Protein AF-A0AAE0IUV6-F1 (afdb_monomer_lite)

Sequence (88 aa):
MAINDPANDVIFSDELVRDSSAEEAVQKFADEKLAHKGVDQAYIRCTPSSKGGQSWHKGGTDPNEAEHITANFYSQGQFVTTRHVYRK

Structure (mmCIF, N/CA/C/O backbone):
data_AF-A0AAE0IUV6-F1
#
_entry.id   AF-A0AAE0IUV6-F1
#
loop_
_atom_site.group_PDB
_atom_site.id
_atom_site.type_symbol
_atom_site.label_atom_id
_atom_site.label_alt_id
_atom_site.label_comp_id
_atom_site.label_asym_id
_atom_site.label_entity_id
_atom_site.label_seq_id
_atom_site.pdbx_PDB_ins_code
_atom_site.Cartn_x
_atom_site.Cartn_y
_atom_site.Cartn_z
_atom_site.occupancy
_atom_site.B_iso_or_equiv
_atom_site.auth_seq_id
_atom_site.auth_comp_id
_atom_site.auth_asym_id
_atom_site.auth_atom_id
_atom_site.pdbx_PDB_model_num
ATOM 1 N N . MET A 1 1 ? -9.654 19.510 18.259 1.00 35.62 1 MET A N 1
ATOM 2 C CA . MET A 1 1 ? -10.164 18.935 16.998 1.00 35.62 1 MET A CA 1
ATOM 3 C C . MET A 1 1 ? -9.041 18.078 16.450 1.00 35.62 1 MET A C 1
ATOM 5 O O . MET A 1 1 ? -8.014 18.641 16.103 1.00 35.62 1 MET A O 1
ATOM 9 N N . ALA A 1 2 ? -9.159 16.751 16.528 1.00 38.16 2 ALA A N 1
ATOM 10 C CA . ALA A 1 2 ? -8.158 15.864 15.947 1.00 38.16 2 ALA A CA 1
ATOM 11 C C . ALA A 1 2 ? -8.359 15.889 14.431 1.00 38.16 2 ALA A C 1
ATOM 13 O O . ALA A 1 2 ? -9.421 15.519 13.932 1.00 38.16 2 ALA A O 1
ATOM 14 N N . ILE A 1 3 ? -7.375 16.441 13.734 1.00 42.62 3 ILE A N 1
ATOM 15 C CA . ILE A 1 3 ? -7.189 16.267 12.300 1.00 42.62 3 ILE A CA 1
ATOM 16 C C . ILE A 1 3 ? -7.064 14.759 12.063 1.00 42.62 3 ILE A C 1
ATOM 18 O O . ILE A 1 3 ? -6.108 14.128 12.502 1.00 42.62 3 ILE A O 1
ATOM 22 N N . ASN A 1 4 ? -8.107 14.159 11.492 1.00 43.97 4 ASN A N 1
ATOM 23 C CA . ASN A 1 4 ? -8.059 12.783 11.015 1.00 43.97 4 ASN A CA 1
ATOM 24 C C . ASN A 1 4 ? -7.225 12.797 9.731 1.00 43.97 4 ASN A C 1
ATOM 26 O O . ASN A 1 4 ? -7.788 12.912 8.644 1.00 43.97 4 ASN A O 1
ATOM 30 N N . ASP A 1 5 ? -5.901 12.776 9.868 1.00 48.97 5 ASP A N 1
ATOM 31 C CA . ASP A 1 5 ? -5.008 12.529 8.739 1.00 48.97 5 ASP A CA 1
ATOM 32 C C . ASP A 1 5 ? -5.270 11.102 8.219 1.00 48.97 5 ASP A C 1
ATOM 34 O O . ASP A 1 5 ? -5.248 10.144 9.007 1.00 48.97 5 ASP A O 1
ATOM 38 N N . PRO A 1 6 ? -5.599 10.936 6.927 1.00 51.38 6 PRO A N 1
ATOM 39 C CA . PRO A 1 6 ? -5.840 9.623 6.350 1.00 51.38 6 PRO A CA 1
ATOM 40 C C . PRO A 1 6 ? -4.598 8.726 6.437 1.00 51.38 6 PRO A C 1
ATOM 42 O O . PRO A 1 6 ? -3.484 9.157 6.149 1.00 51.38 6 PRO A O 1
ATOM 45 N N . ALA A 1 7 ? -4.800 7.455 6.803 1.00 58.12 7 ALA A N 1
ATOM 46 C CA . ALA A 1 7 ? -3.747 6.432 6.873 1.00 58.12 7 ALA A CA 1
ATOM 47 C C . ALA A 1 7 ? -2.520 6.802 7.742 1.00 58.12 7 ALA A C 1
ATOM 49 O O . ALA A 1 7 ? -1.385 6.530 7.357 1.00 58.12 7 ALA A O 1
ATOM 50 N N . ASN A 1 8 ? -2.741 7.371 8.932 1.00 64.06 8 ASN A N 1
ATOM 51 C CA . ASN A 1 8 ? -1.676 7.644 9.913 1.00 64.06 8 ASN A CA 1
ATOM 52 C C . ASN A 1 8 ? -0.879 6.399 10.344 1.00 64.06 8 ASN A C 1
ATOM 54 O O . ASN A 1 8 ? 0.223 6.532 10.873 1.00 64.06 8 ASN A O 1
ATOM 58 N N . ASP A 1 9 ? -1.438 5.206 10.149 1.00 78.62 9 ASP A N 1
ATOM 59 C CA . ASP A 1 9 ? -0.806 3.942 10.509 1.00 78.62 9 ASP A CA 1
ATOM 60 C C . ASP A 1 9 ? -0.600 3.077 9.256 1.00 78.62 9 ASP A C 1
ATOM 62 O O . ASP A 1 9 ? -1.536 2.445 8.753 1.00 78.62 9 ASP A O 1
ATOM 66 N N . VAL A 1 10 ? 0.622 3.099 8.714 1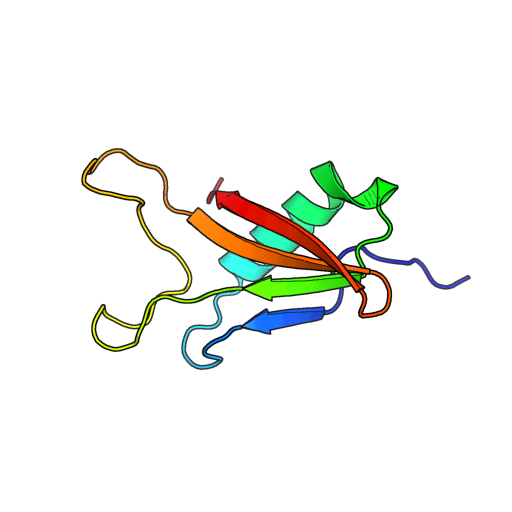.00 83.00 10 VAL A N 1
ATOM 67 C CA . VAL A 1 10 ? 1.045 2.258 7.586 1.00 83.00 10 VAL A CA 1
ATOM 68 C C . VAL A 1 10 ? 1.857 1.083 8.127 1.00 83.00 10 VAL A C 1
ATOM 70 O O . VAL A 1 10 ? 2.958 1.259 8.640 1.00 83.00 10 VAL A O 1
ATOM 73 N N . ILE A 1 11 ? 1.313 -0.123 7.990 1.00 87.62 11 ILE A N 1
ATOM 74 C CA . ILE A 1 11 ? 1.897 -1.368 8.498 1.00 87.62 11 ILE A CA 1
ATOM 75 C C . ILE A 1 11 ? 2.384 -2.212 7.325 1.00 87.62 11 ILE A C 1
ATOM 77 O O . ILE A 1 11 ? 1.672 -2.352 6.329 1.00 87.62 11 I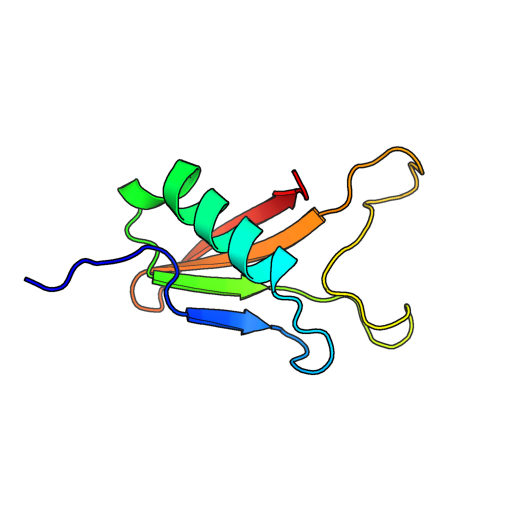LE A O 1
ATOM 81 N N . PHE A 1 12 ? 3.554 -2.835 7.449 1.00 86.19 12 PHE A N 1
ATOM 82 C CA . PHE A 1 12 ? 4.086 -3.735 6.431 1.00 86.19 12 PHE A CA 1
ATOM 83 C C . PHE A 1 12 ? 3.888 -5.193 6.848 1.00 86.19 12 PHE A C 1
ATOM 85 O O . PHE A 1 12 ? 4.029 -5.563 8.012 1.00 86.19 12 PHE A O 1
ATOM 92 N N . SER A 1 13 ? 3.571 -6.068 5.890 1.00 85.69 13 SER A N 1
ATOM 93 C CA . SER A 1 13 ? 3.507 -7.507 6.171 1.00 85.69 13 SER A CA 1
ATOM 94 C C . SER A 1 13 ? 4.870 -8.113 6.511 1.00 85.69 13 SER A C 1
ATOM 96 O O . SER A 1 13 ? 4.928 -9.180 7.116 1.00 85.69 13 SER A O 1
ATOM 98 N N . ASP A 1 14 ? 5.947 -7.448 6.094 1.00 82.00 14 ASP A N 1
ATOM 99 C CA . ASP A 1 14 ? 7.323 -7.723 6.494 1.00 82.00 14 ASP A CA 1
ATOM 100 C C . ASP A 1 14 ? 8.012 -6.379 6.791 1.00 82.00 14 ASP A C 1
ATOM 102 O O . ASP A 1 14 ? 8.279 -5.581 5.894 1.00 82.00 14 ASP A O 1
ATOM 106 N N . GLU A 1 15 ? 8.261 -6.094 8.069 1.00 79.12 15 GLU A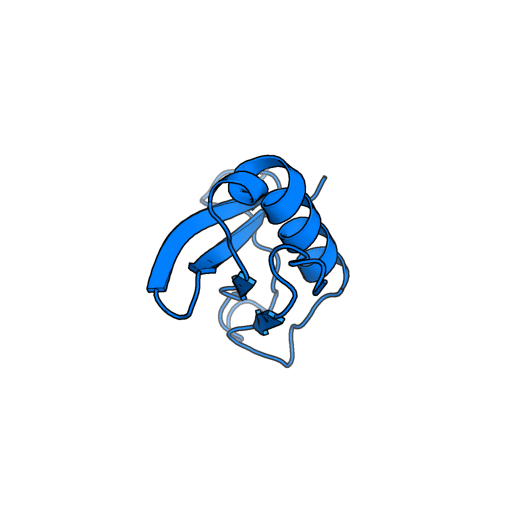 N 1
ATOM 107 C CA . GLU A 1 15 ? 8.862 -4.826 8.507 1.00 79.12 15 GLU A CA 1
ATOM 108 C C . GLU A 1 15 ? 10.318 -4.663 8.038 1.00 79.12 15 GLU A C 1
ATOM 110 O O . GLU A 1 15 ? 10.814 -3.541 7.953 1.00 79.12 15 GLU A O 1
ATOM 115 N N . LEU A 1 16 ? 11.015 -5.753 7.680 1.00 79.75 16 LEU A N 1
ATOM 116 C CA . LEU A 1 16 ? 12.395 -5.680 7.181 1.00 79.75 16 LEU A CA 1
ATOM 117 C C . LEU A 1 16 ? 12.488 -5.038 5.795 1.00 79.75 16 LEU A C 1
ATOM 119 O O . LEU A 1 16 ? 13.575 -4.645 5.371 1.00 79.75 16 LEU A O 1
ATOM 123 N N . VAL A 1 17 ? 11.362 -4.946 5.089 1.00 76.56 17 VAL A N 1
ATOM 124 C CA . VAL A 1 17 ? 11.287 -4.430 3.718 1.00 76.56 17 VAL A CA 1
ATOM 125 C C . VAL A 1 17 ? 10.505 -3.119 3.645 1.00 76.56 17 VAL A C 1
ATOM 127 O O . VAL A 1 17 ? 10.115 -2.683 2.555 1.00 76.56 17 VAL A O 1
ATOM 130 N N . ARG A 1 18 ? 10.279 -2.495 4.809 1.00 81.81 18 ARG A N 1
ATOM 131 C CA . ARG A 1 18 ? 9.687 -1.167 4.947 1.00 81.81 18 ARG A CA 1
ATOM 132 C C . ARG A 1 18 ? 10.440 -0.164 4.081 1.00 81.81 18 ARG A C 1
ATOM 134 O O . ARG A 1 18 ? 11.667 -0.096 4.094 1.00 81.81 18 ARG A O 1
ATOM 141 N N . ASP A 1 19 ? 9.678 0.614 3.330 1.00 82.81 19 ASP A N 1
ATOM 142 C CA . ASP A 1 19 ? 10.197 1.569 2.359 1.00 82.81 19 ASP A CA 1
ATOM 143 C C . ASP A 1 19 ? 9.417 2.875 2.494 1.00 82.81 19 ASP A C 1
ATOM 145 O O . ASP A 1 19 ? 8.202 2.899 2.297 1.00 82.81 19 ASP A O 1
ATOM 149 N N . SER A 1 20 ? 10.116 3.967 2.803 1.00 85.00 20 SER A N 1
ATOM 150 C CA . SER A 1 20 ? 9.511 5.292 2.965 1.00 85.00 20 SER A CA 1
ATOM 151 C C . SER A 1 20 ? 8.771 5.748 1.707 1.00 85.00 20 SER A C 1
ATOM 153 O O . SER A 1 20 ? 7.731 6.392 1.801 1.00 85.00 20 SER A O 1
ATOM 155 N N . SER A 1 21 ? 9.237 5.349 0.519 1.00 86.69 21 SER A N 1
ATOM 156 C CA . SER A 1 21 ? 8.540 5.670 -0.730 1.00 86.69 21 SER A CA 1
ATOM 157 C C . SER A 1 21 ? 7.197 4.942 -0.857 1.00 86.69 21 SER A C 1
ATOM 159 O O . SER A 1 21 ? 6.263 5.468 -1.464 1.00 86.69 21 SER A O 1
ATOM 161 N N . ALA A 1 22 ? 7.072 3.749 -0.267 1.00 86.06 22 ALA A N 1
ATOM 162 C CA . ALA A 1 22 ? 5.815 3.011 -0.205 1.00 86.06 22 ALA A CA 1
ATOM 163 C C . ALA A 1 22 ? 4.828 3.667 0.773 1.00 86.06 22 ALA A C 1
ATOM 165 O O . ALA A 1 22 ? 3.641 3.769 0.458 1.00 86.06 22 ALA A O 1
ATOM 166 N N . GLU A 1 23 ? 5.317 4.161 1.915 1.00 87.56 23 GLU A N 1
ATOM 167 C CA . GLU A 1 23 ? 4.514 4.909 2.894 1.00 87.56 23 GLU A CA 1
ATOM 168 C C . GLU A 1 23 ? 3.953 6.194 2.285 1.00 87.56 23 GLU A C 1
ATOM 170 O O . GLU A 1 23 ? 2.738 6.395 2.282 1.00 87.56 23 GLU A O 1
ATOM 175 N N . GLU A 1 24 ? 4.816 7.013 1.678 1.00 88.44 24 GLU A N 1
ATOM 176 C CA . GLU A 1 24 ? 4.418 8.265 1.028 1.00 88.44 24 GLU A CA 1
ATOM 177 C C . GLU A 1 24 ? 3.398 8.028 -0.095 1.00 88.44 24 GLU A C 1
ATOM 179 O O . GLU A 1 24 ? 2.411 8.759 -0.220 1.00 88.44 24 GLU A O 1
ATOM 184 N N . ALA A 1 25 ? 3.599 6.990 -0.915 1.00 88.25 25 ALA A N 1
ATOM 185 C CA . ALA A 1 25 ? 2.677 6.662 -1.996 1.00 88.25 25 ALA A CA 1
ATOM 186 C C . ALA A 1 25 ? 1.299 6.230 -1.470 1.00 88.25 25 ALA A C 1
ATOM 188 O O . ALA A 1 25 ? 0.274 6.631 -2.030 1.00 88.25 25 ALA A O 1
ATOM 189 N N . VAL A 1 26 ? 1.262 5.428 -0.401 1.00 89.31 26 VAL A N 1
ATOM 190 C CA . VAL A 1 26 ? 0.021 4.968 0.239 1.00 89.31 26 VAL A CA 1
ATOM 191 C C . VAL A 1 26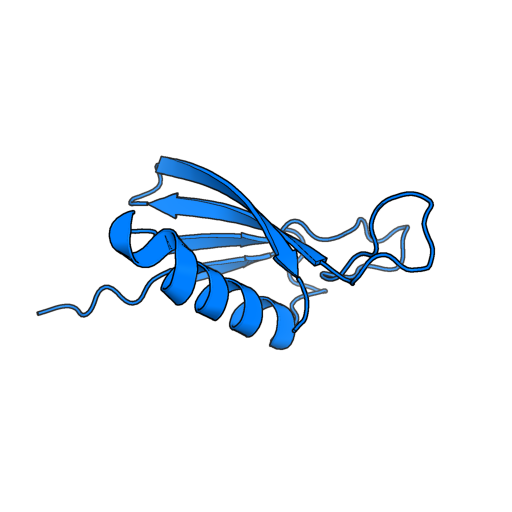 ? -0.715 6.115 0.903 1.00 89.31 26 VAL A C 1
ATOM 193 O O . VAL A 1 26 ? -1.923 6.229 0.696 1.00 89.31 26 VAL A O 1
ATOM 196 N N . GLN A 1 27 ? -0.007 6.980 1.626 1.00 88.56 27 GLN A N 1
ATOM 197 C CA . GLN A 1 27 ? -0.603 8.143 2.271 1.00 88.56 27 GLN A CA 1
ATOM 198 C C . GLN A 1 27 ? -1.203 9.085 1.227 1.00 88.56 27 GLN A C 1
ATOM 200 O O . GLN A 1 27 ? -2.400 9.358 1.252 1.00 88.56 27 GLN A O 1
ATOM 205 N N . LYS A 1 28 ? -0.432 9.439 0.192 1.00 88.00 28 LYS A N 1
ATOM 206 C CA . LYS A 1 28 ? -0.926 10.265 -0.915 1.00 88.00 28 LYS A CA 1
ATOM 207 C C . LYS A 1 28 ? -2.121 9.634 -1.628 1.00 88.00 28 LYS A C 1
ATOM 209 O O . LYS A 1 28 ? -3.062 10.331 -2.003 1.00 88.00 28 LYS A O 1
ATOM 214 N N . PHE A 1 29 ? -2.105 8.319 -1.846 1.00 88.88 29 PHE A N 1
ATOM 215 C CA . PHE A 1 29 ? -3.244 7.624 -2.438 1.00 88.88 29 PHE A CA 1
ATOM 216 C C . PHE A 1 29 ? -4.472 7.669 -1.520 1.00 88.88 29 PHE A C 1
ATOM 218 O O . PHE A 1 29 ? -5.580 7.909 -2.004 1.00 88.88 29 PHE A O 1
ATOM 225 N N . ALA A 1 30 ? -4.294 7.442 -0.218 1.00 87.25 30 ALA A N 1
ATOM 226 C CA . ALA A 1 30 ? -5.365 7.510 0.764 1.00 87.25 30 ALA A CA 1
ATOM 227 C C . ALA A 1 30 ? -5.976 8.917 0.807 1.00 87.25 30 ALA A C 1
ATOM 229 O O . ALA A 1 30 ? -7.194 9.042 0.686 1.00 87.25 30 ALA A O 1
ATOM 230 N N . ASP A 1 31 ? -5.150 9.960 0.838 1.00 86.00 31 ASP A N 1
ATOM 231 C CA . ASP A 1 31 ? -5.578 11.360 0.801 1.00 86.00 31 ASP A CA 1
ATOM 232 C C . ASP A 1 31 ? -6.349 11.689 -0.484 1.00 86.00 31 ASP A C 1
ATOM 234 O O . ASP A 1 31 ? -7.472 12.193 -0.450 1.00 86.00 31 ASP A O 1
ATOM 238 N N . GLU A 1 32 ? -5.781 11.358 -1.648 1.00 87.12 32 GLU A N 1
ATOM 239 C CA . GLU A 1 32 ? -6.363 11.712 -2.946 1.00 87.12 32 GLU A CA 1
ATOM 240 C C . GLU A 1 32 ? -7.637 10.909 -3.264 1.00 87.12 32 GLU A C 1
ATOM 242 O O . GLU A 1 32 ? -8.534 11.406 -3.952 1.00 87.12 32 GLU A O 1
ATOM 247 N N . LYS A 1 33 ? -7.705 9.635 -2.851 1.00 85.62 33 LYS A N 1
ATOM 248 C CA . LYS A 1 33 ? -8.725 8.683 -3.331 1.00 85.62 33 LYS A CA 1
ATOM 249 C C . LYS A 1 33 ? -9.663 8.168 -2.255 1.00 85.62 33 LYS A C 1
ATOM 251 O O . LYS A 1 33 ? -10.754 7.716 -2.604 1.00 85.62 33 LYS A O 1
ATOM 256 N N . LEU A 1 34 ? -9.269 8.196 -0.987 1.00 83.88 34 LEU A N 1
ATOM 257 C CA . LEU A 1 34 ? -9.990 7.546 0.108 1.00 83.88 34 LEU A CA 1
ATOM 258 C C . LEU A 1 34 ? -10.284 8.473 1.296 1.00 83.88 34 LEU A C 1
ATOM 260 O O . LEU A 1 34 ? -10.964 8.024 2.215 1.00 83.88 34 LEU A O 1
ATOM 264 N N . ALA A 1 35 ? -9.897 9.755 1.262 1.00 78.44 35 ALA A N 1
ATOM 265 C CA . ALA A 1 35 ? -10.179 10.706 2.344 1.00 78.44 35 ALA A CA 1
ATOM 266 C C . ALA A 1 35 ? -11.676 10.767 2.709 1.00 78.44 35 ALA A C 1
ATOM 268 O O . ALA A 1 35 ? -12.046 10.769 3.879 1.00 78.44 35 ALA A O 1
ATOM 269 N N . HIS A 1 36 ? -12.565 10.699 1.711 1.00 80.88 36 HIS A N 1
ATOM 270 C CA . HIS A 1 36 ? -14.020 10.673 1.918 1.00 80.88 36 HIS A CA 1
ATOM 271 C C . HIS A 1 36 ? -14.546 9.387 2.584 1.00 80.88 36 HIS A C 1
ATOM 273 O O . HIS A 1 36 ? -15.710 9.333 2.971 1.00 80.88 36 HIS A O 1
ATOM 279 N N . LYS A 1 37 ? -13.721 8.340 2.684 1.00 80.69 37 LYS A N 1
ATOM 280 C CA . LYS A 1 37 ? -14.069 7.053 3.301 1.00 80.69 37 LYS A CA 1
ATOM 281 C C . LYS A 1 37 ? -13.590 6.927 4.745 1.00 80.69 37 LYS A C 1
ATOM 283 O O . LYS A 1 37 ? -13.816 5.882 5.341 1.00 80.69 37 LYS A O 1
ATOM 288 N N . GLY A 1 38 ? -12.930 7.955 5.289 1.00 81.06 38 GLY A N 1
ATOM 289 C CA . GLY A 1 38 ? -12.445 7.951 6.671 1.00 81.06 38 GLY A CA 1
ATOM 290 C C . GLY A 1 38 ? -11.394 6.875 6.947 1.00 81.06 38 GLY A C 1
ATOM 291 O O . GLY A 1 38 ? -11.381 6.306 8.034 1.00 81.06 38 GLY A O 1
ATOM 292 N N . VAL A 1 39 ? -10.568 6.545 5.953 1.00 84.94 39 VAL A N 1
ATOM 293 C CA . VAL A 1 39 ? -9.488 5.561 6.099 1.00 84.94 39 VAL A CA 1
ATOM 294 C C . VAL A 1 39 ? -8.435 6.088 7.069 1.00 84.94 39 VAL A C 1
ATOM 296 O O . VAL A 1 39 ? -7.893 7.164 6.846 1.00 84.94 39 VAL A O 1
ATOM 299 N N . ASP A 1 40 ? -8.120 5.320 8.106 1.00 84.12 40 ASP A N 1
ATOM 300 C CA . ASP A 1 40 ? -7.169 5.675 9.168 1.00 84.12 40 ASP A CA 1
ATOM 301 C C . ASP A 1 40 ? -5.942 4.751 9.215 1.00 84.12 40 ASP A C 1
ATOM 303 O O . ASP A 1 40 ? -4.909 5.140 9.757 1.00 84.12 40 ASP A O 1
ATOM 307 N N . GLN A 1 41 ? -6.014 3.576 8.583 1.00 88.19 41 GLN A N 1
ATOM 308 C CA . GLN A 1 41 ? -4.934 2.591 8.572 1.00 88.19 41 GLN A CA 1
ATOM 309 C C . GLN A 1 41 ? -4.758 1.946 7.191 1.00 88.19 41 GLN A C 1
ATOM 311 O O . GLN A 1 41 ? -5.727 1.693 6.463 1.00 88.19 41 GLN A O 1
ATOM 316 N N . ALA A 1 42 ? -3.509 1.639 6.840 1.00 90.69 42 ALA A N 1
ATOM 317 C CA . ALA A 1 42 ? -3.145 0.911 5.634 1.00 90.69 42 ALA A CA 1
ATOM 318 C C . ALA A 1 42 ? -2.185 -0.245 5.950 1.00 90.69 42 ALA A C 1
ATOM 320 O O 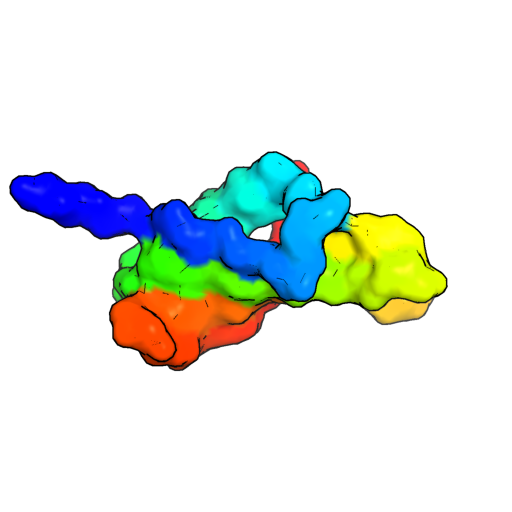. ALA A 1 42 ? -1.203 -0.083 6.661 1.00 90.69 42 ALA A O 1
ATOM 321 N N . TYR A 1 43 ? -2.448 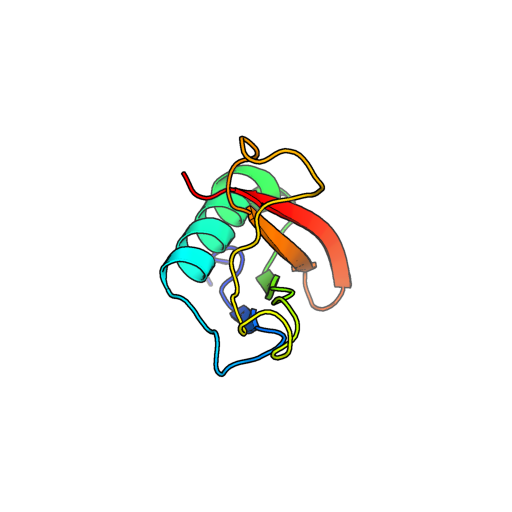-1.418 5.384 1.00 90.94 43 TYR A N 1
ATOM 322 C CA . TYR A 1 43 ? -1.606 -2.604 5.507 1.00 90.94 43 TYR A CA 1
ATOM 323 C C . TYR A 1 43 ? -1.033 -2.983 4.141 1.00 90.94 43 TYR A C 1
ATOM 325 O O . TYR A 1 43 ? -1.771 -3.389 3.236 1.00 90.94 43 TYR A O 1
ATOM 333 N N . ILE A 1 44 ? 0.279 -2.845 3.988 1.00 89.25 44 ILE A N 1
ATOM 334 C CA . ILE A 1 44 ? 1.025 -3.113 2.763 1.00 89.25 44 ILE A CA 1
ATOM 335 C C . ILE A 1 44 ? 1.403 -4.591 2.713 1.00 89.25 44 ILE A C 1
ATOM 337 O O . ILE A 1 44 ? 2.061 -5.125 3.605 1.00 89.25 44 ILE A O 1
ATOM 341 N N . ARG A 1 45 ? 1.011 -5.257 1.627 1.00 86.50 45 ARG A N 1
ATOM 342 C CA . ARG A 1 45 ? 1.443 -6.619 1.316 1.00 86.50 45 ARG A CA 1
ATOM 343 C C . ARG A 1 45 ? 2.758 -6.578 0.552 1.00 86.50 45 ARG A C 1
ATOM 345 O O . ARG A 1 45 ? 2.793 -6.177 -0.613 1.00 86.50 45 ARG A O 1
ATOM 352 N N . CYS A 1 46 ? 3.809 -7.039 1.209 1.00 82.06 46 CYS A N 1
ATOM 353 C CA . CYS A 1 46 ? 5.144 -7.170 0.648 1.00 82.06 46 CYS A CA 1
ATOM 354 C C . CYS A 1 46 ? 5.304 -8.501 -0.093 1.00 82.06 46 CYS A C 1
ATOM 356 O O . CYS A 1 46 ? 4.596 -9.481 0.165 1.00 82.06 46 CYS A O 1
ATOM 358 N N . THR A 1 47 ? 6.261 -8.553 -1.016 1.00 73.44 47 THR A N 1
ATOM 359 C CA . THR A 1 47 ? 6.614 -9.813 -1.676 1.00 73.44 47 THR A CA 1
ATOM 360 C C . THR A 1 47 ? 7.355 -10.752 -0.718 1.00 73.44 47 THR A C 1
ATOM 362 O O . THR A 1 47 ? 8.125 -10.283 0.121 1.00 73.44 47 THR A O 1
ATOM 365 N N . PRO A 1 48 ? 7.166 -12.083 -0.831 1.00 64.81 48 PRO A N 1
ATOM 366 C CA . PRO A 1 48 ? 7.868 -13.041 0.018 1.00 64.81 48 PRO A CA 1
ATOM 367 C C . PRO A 1 48 ? 9.387 -12.909 -0.108 1.00 64.81 48 PRO A C 1
ATOM 369 O O . PRO A 1 48 ? 9.908 -12.694 -1.204 1.00 64.81 48 PRO A O 1
ATOM 372 N N . SER A 1 49 ? 10.110 -13.148 0.983 1.00 61.50 49 SER A N 1
ATOM 373 C CA . SER A 1 49 ? 11.573 -13.028 1.059 1.00 61.50 49 SER A CA 1
ATOM 374 C C . SER A 1 49 ? 12.305 -13.893 0.014 1.00 61.50 49 SER A C 1
ATOM 376 O O . SER A 1 49 ? 13.351 -13.499 -0.493 1.00 61.50 49 SER A O 1
ATOM 378 N N . SER A 1 50 ? 11.719 -15.023 -0.411 1.00 57.59 50 SER A N 1
ATOM 379 C CA . SER A 1 50 ? 12.239 -15.873 -1.499 1.00 57.59 50 SER A CA 1
ATOM 380 C C . SER A 1 50 ? 12.267 -15.194 -2.877 1.00 57.59 50 SER A C 1
ATOM 382 O O . SER A 1 50 ? 12.875 -15.721 -3.805 1.00 57.59 50 SER A O 1
ATOM 384 N N . LYS A 1 51 ? 11.592 -14.049 -3.031 1.00 60.34 51 LYS A N 1
ATOM 385 C CA . LYS A 1 51 ? 11.603 -13.191 -4.225 1.00 60.34 51 LYS A CA 1
ATOM 386 C C . LYS A 1 51 ? 12.419 -11.906 -4.029 1.00 60.34 51 LYS A C 1
ATOM 388 O O . LYS A 1 51 ? 12.278 -10.979 -4.816 1.00 60.34 51 LYS A O 1
ATOM 393 N N . GLY A 1 52 ? 13.270 -11.853 -3.002 1.00 62.56 52 GLY A N 1
ATOM 394 C CA . GLY A 1 52 ? 14.137 -10.706 -2.731 1.00 62.56 52 GLY A CA 1
ATOM 395 C C . GLY A 1 52 ? 13.556 -9.672 -1.768 1.00 62.56 52 GLY A C 1
ATOM 396 O O . GLY A 1 52 ? 14.184 -8.636 -1.601 1.00 62.56 52 GLY A O 1
ATOM 397 N N . GLY A 1 53 ? 12.407 -9.951 -1.131 1.00 65.44 53 GLY A N 1
ATOM 398 C CA . GLY A 1 53 ? 11.865 -9.151 -0.026 1.00 65.44 53 GLY A CA 1
ATOM 399 C C . GLY A 1 53 ? 11.717 -7.673 -0.379 1.00 65.44 53 GLY A C 1
ATOM 400 O O . GLY A 1 53 ? 12.447 -6.831 0.130 1.00 65.44 53 GLY A O 1
ATOM 401 N N . GLN A 1 54 ? 10.793 -7.354 -1.281 1.00 72.31 54 GLN A N 1
ATOM 402 C CA . GLN A 1 54 ? 10.532 -5.976 -1.696 1.00 72.31 54 GLN A CA 1
ATOM 403 C C . GLN A 1 54 ? 9.082 -5.598 -1.412 1.00 72.31 54 GLN A C 1
ATOM 405 O O . GLN A 1 54 ? 8.163 -6.399 -1.623 1.00 72.31 54 GLN A O 1
ATOM 410 N N . SER A 1 55 ? 8.875 -4.363 -0.958 1.00 78.81 55 SER A N 1
ATOM 411 C CA . SER A 1 55 ? 7.537 -3.780 -0.850 1.00 78.81 55 SER A CA 1
ATOM 412 C C . SER A 1 55 ? 6.927 -3.581 -2.240 1.00 78.81 55 SER A C 1
ATOM 414 O O . SER A 1 55 ? 5.834 -4.083 -2.510 1.00 78.81 55 SER A O 1
ATOM 416 N N . TRP A 1 56 ? 7.680 -2.954 -3.148 1.00 85.00 56 TRP A N 1
ATOM 417 C CA . TRP A 1 56 ? 7.320 -2.761 -4.554 1.00 85.00 56 TRP A CA 1
ATOM 418 C C . TRP A 1 56 ? 7.416 -4.051 -5.365 1.00 85.00 56 TRP A C 1
ATOM 420 O O . TRP A 1 56 ? 8.387 -4.796 -5.269 1.00 85.00 56 TRP A O 1
ATOM 430 N N . HIS A 1 57 ? 6.412 -4.296 -6.200 1.00 80.06 57 HIS A N 1
ATOM 431 C CA . HIS A 1 57 ? 6.404 -5.386 -7.162 1.00 80.06 57 HIS A CA 1
ATOM 432 C C . HIS A 1 57 ? 5.925 -4.916 -8.530 1.00 80.06 57 HIS A C 1
ATOM 434 O O . HIS A 1 57 ? 5.042 -4.070 -8.654 1.00 80.06 57 HIS A O 1
ATOM 440 N N . LYS A 1 58 ? 6.505 -5.498 -9.579 1.00 75.88 58 LYS A N 1
ATOM 441 C CA . LYS A 1 58 ? 5.973 -5.408 -10.941 1.00 75.88 58 LYS A CA 1
ATOM 442 C C . LYS A 1 58 ? 4.945 -6.516 -11.116 1.00 75.88 58 LYS A C 1
ATOM 444 O O . LYS A 1 58 ? 5.182 -7.649 -10.688 1.00 75.88 58 LYS A O 1
ATOM 449 N N . GLY A 1 59 ? 3.781 -6.180 -11.656 1.00 64.81 59 GLY A N 1
ATOM 450 C CA . GLY A 1 59 ? 2.711 -7.151 -11.817 1.00 64.81 59 GLY A CA 1
ATOM 451 C C . GLY A 1 59 ? 2.966 -8.101 -12.978 1.00 64.81 59 GLY A C 1
ATOM 452 O O . GLY A 1 59 ? 3.514 -7.738 -14.014 1.00 64.81 59 GLY A O 1
ATOM 453 N N . GLY A 1 60 ? 2.539 -9.348 -12.782 1.00 62.09 60 GLY A N 1
ATOM 454 C CA . GLY A 1 60 ? 2.335 -10.296 -13.869 1.00 62.09 60 GLY A CA 1
ATOM 455 C C . GLY A 1 60 ? 3.584 -10.671 -14.671 1.00 62.09 60 GLY A C 1
ATOM 456 O O . GLY A 1 60 ? 4.683 -10.826 -14.143 1.00 62.09 60 GLY A O 1
ATOM 457 N N . THR A 1 61 ? 3.354 -10.936 -15.955 1.00 63.03 61 THR A N 1
ATOM 458 C CA . THR A 1 61 ? 4.366 -11.353 -16.939 1.00 63.03 61 THR A CA 1
ATOM 459 C C . THR A 1 61 ? 4.787 -10.214 -17.865 1.00 63.03 61 THR A C 1
ATOM 461 O O . THR A 1 61 ? 5.688 -10.415 -18.678 1.00 63.03 61 THR A O 1
ATOM 464 N N . ASP A 1 62 ? 4.164 -9.035 -17.753 1.00 68.44 62 ASP A N 1
ATOM 465 C CA . ASP A 1 62 ? 4.496 -7.877 -18.579 1.00 68.44 62 ASP A CA 1
ATOM 466 C C . ASP A 1 62 ? 5.670 -7.103 -17.953 1.00 68.44 62 ASP A C 1
ATOM 468 O O . ASP A 1 62 ? 5.533 -6.526 -16.871 1.00 68.44 62 ASP A O 1
ATOM 472 N N . PRO A 1 63 ? 6.839 -7.054 -18.614 1.00 68.44 63 PRO A N 1
ATOM 473 C CA . PRO A 1 63 ? 7.994 -6.322 -18.107 1.00 68.44 63 PRO A CA 1
ATOM 474 C C . PRO A 1 63 ? 7.797 -4.795 -18.075 1.00 68.44 63 PRO A C 1
ATOM 476 O O . PRO A 1 63 ? 8.605 -4.106 -17.448 1.00 68.44 63 PRO A O 1
ATOM 479 N N . ASN A 1 64 ? 6.761 -4.267 -18.736 1.00 77.06 64 ASN A N 1
ATOM 480 C CA . ASN A 1 64 ? 6.464 -2.835 -18.805 1.00 77.06 64 ASN A CA 1
ATOM 481 C C . ASN A 1 64 ? 5.452 -2.368 -17.753 1.00 77.06 64 ASN A C 1
ATOM 483 O O . ASN A 1 64 ? 5.166 -1.170 -17.685 1.00 77.06 64 ASN A O 1
ATOM 487 N N . GLU A 1 65 ? 4.896 -3.271 -16.940 1.00 76.38 65 GLU A N 1
ATOM 488 C CA . GLU A 1 65 ? 3.997 -2.856 -15.869 1.00 76.38 65 GLU A CA 1
ATOM 489 C C . GLU A 1 65 ? 4.736 -2.001 -14.834 1.00 76.38 65 GLU A C 1
ATOM 491 O O . GLU A 1 65 ? 5.840 -2.320 -14.376 1.00 76.38 65 GLU A O 1
ATOM 496 N N . ALA A 1 66 ? 4.095 -0.895 -14.453 1.00 82.00 66 ALA A N 1
ATOM 497 C CA . ALA A 1 66 ? 4.605 -0.018 -13.416 1.00 82.00 66 ALA A CA 1
ATOM 498 C C . ALA A 1 66 ? 4.687 -0.757 -12.071 1.00 82.00 66 ALA A C 1
ATOM 500 O O . ALA A 1 66 ? 3.825 -1.575 -11.725 1.00 82.00 66 ALA A O 1
ATOM 501 N N . GLU A 1 67 ? 5.720 -0.427 -11.296 1.00 85.81 67 GLU A N 1
ATOM 502 C CA . GLU A 1 67 ? 5.855 -0.919 -9.929 1.00 85.81 67 GLU A CA 1
ATOM 503 C C . GLU A 1 67 ? 4.659 -0.465 -9.093 1.00 85.81 67 GLU A C 1
ATOM 505 O O . GLU A 1 67 ? 4.258 0.704 -9.115 1.00 85.81 67 GLU A O 1
ATOM 510 N N . HIS A 1 68 ? 4.093 -1.400 -8.344 1.00 88.06 68 HIS A N 1
ATOM 511 C CA . HIS A 1 68 ? 3.017 -1.135 -7.411 1.00 88.06 68 HIS A CA 1
ATOM 512 C C . HIS A 1 68 ? 3.199 -1.905 -6.112 1.00 88.06 68 HIS A C 1
ATOM 514 O O . HIS A 1 68 ? 3.974 -2.852 -6.012 1.00 88.06 68 HIS A O 1
ATOM 520 N N . ILE A 1 69 ? 2.452 -1.474 -5.110 1.00 89.50 69 ILE A N 1
ATOM 521 C CA . ILE A 1 69 ? 2.248 -2.181 -3.855 1.00 89.50 69 ILE A CA 1
ATOM 522 C C . ILE A 1 69 ? 0.772 -2.494 -3.703 1.00 89.50 69 ILE A C 1
ATOM 524 O O . ILE A 1 69 ? -0.093 -1.748 -4.164 1.00 89.50 69 ILE A O 1
ATOM 528 N N . THR A 1 70 ? 0.471 -3.600 -3.038 1.00 90.25 70 THR A N 1
ATOM 529 C CA . THR A 1 70 ? -0.906 -3.956 -2.712 1.00 90.25 70 THR A CA 1
ATOM 530 C C . THR A 1 70 ? -1.183 -3.503 -1.288 1.00 90.25 70 THR A C 1
ATOM 532 O O . THR A 1 70 ? -0.611 -4.055 -0.352 1.00 90.25 70 THR A O 1
ATOM 535 N N . ALA A 1 71 ? -2.057 -2.514 -1.122 1.00 90.69 71 ALA A N 1
ATOM 536 C CA . ALA A 1 71 ? -2.429 -1.971 0.177 1.00 90.69 71 ALA A CA 1
ATOM 537 C C . ALA A 1 71 ? -3.886 -2.311 0.513 1.00 90.69 71 ALA A C 1
ATOM 539 O O . ALA A 1 71 ? -4.800 -2.095 -0.290 1.00 90.69 71 ALA A O 1
ATOM 540 N N . ASN A 1 72 ? -4.100 -2.839 1.714 1.00 92.75 72 ASN A N 1
ATOM 541 C CA . ASN A 1 72 ? -5.415 -2.979 2.325 1.00 92.75 72 ASN A CA 1
ATOM 542 C C . ASN A 1 72 ? -5.681 -1.756 3.195 1.00 92.75 72 ASN A C 1
ATOM 544 O O . ASN A 1 72 ? -4.875 -1.439 4.058 1.00 92.75 72 ASN A O 1
ATOM 548 N N . PHE A 1 73 ? -6.814 -1.101 3.001 1.00 91.75 73 PHE A N 1
ATOM 549 C CA . PHE A 1 73 ? -7.197 0.089 3.746 1.00 91.75 73 PHE A CA 1
ATOM 550 C C . PHE A 1 73 ? -8.301 -0.241 4.738 1.00 91.75 73 PHE A C 1
ATOM 552 O O . PHE A 1 73 ? -9.245 -0.967 4.403 1.00 91.75 73 PHE A O 1
ATOM 559 N N . TYR A 1 74 ? -8.191 0.329 5.930 1.00 90.56 74 TYR A N 1
ATOM 560 C CA . TYR A 1 74 ? -9.116 0.143 7.037 1.00 90.56 74 TYR A CA 1
ATOM 561 C C . TYR A 1 74 ? -9.615 1.500 7.543 1.00 90.56 74 TYR A C 1
ATOM 563 O O . TYR A 1 74 ? -8.979 2.530 7.321 1.00 90.56 74 TYR A O 1
ATOM 571 N N . SER A 1 75 ? -10.794 1.487 8.157 1.00 89.25 75 SER A N 1
ATOM 572 C CA . SER A 1 75 ? -11.404 2.617 8.857 1.00 89.25 75 SER A CA 1
ATOM 573 C C . SER A 1 75 ? -11.924 2.104 10.192 1.00 89.25 75 SER A C 1
ATOM 575 O O . SER A 1 75 ? -12.769 1.205 10.202 1.00 89.25 75 SER A O 1
ATOM 577 N N . GLN A 1 76 ? -11.407 2.608 11.315 1.00 88.56 76 GLN A N 1
ATOM 578 C CA . GLN A 1 76 ? -11.820 2.183 12.661 1.00 88.56 76 GLN A CA 1
ATOM 579 C C . GLN A 1 76 ? -11.724 0.655 12.857 1.00 88.56 76 GLN A C 1
ATOM 581 O O . GLN A 1 76 ? -12.601 0.018 13.444 1.00 88.56 76 GLN A O 1
ATOM 586 N N . GLY A 1 77 ? -10.676 0.043 12.297 1.00 85.25 77 GLY A N 1
ATOM 587 C CA . GLY A 1 77 ? -10.457 -1.407 12.322 1.00 85.25 77 GLY A CA 1
ATOM 588 C C . GLY A 1 77 ? -11.340 -2.225 11.366 1.00 85.25 77 GLY A C 1
ATOM 589 O O . GLY A 1 77 ? -11.172 -3.441 11.277 1.00 85.25 77 GLY A O 1
ATOM 590 N N . GLN A 1 78 ? -12.256 -1.604 10.617 1.00 90.75 78 GLN A N 1
ATOM 591 C CA . GLN A 1 78 ? -13.042 -2.279 9.582 1.00 90.75 78 GLN A CA 1
ATOM 592 C C . GLN A 1 78 ? -12.351 -2.202 8.225 1.00 90.75 78 GLN A C 1
ATOM 594 O O . GLN A 1 78 ? -11.893 -1.144 7.804 1.00 90.75 78 GLN A O 1
ATOM 599 N N . PHE A 1 79 ? -12.306 -3.326 7.509 1.00 91.56 79 PHE A N 1
ATOM 600 C CA . PHE A 1 79 ? -11.771 -3.367 6.151 1.00 91.56 79 PHE A CA 1
ATOM 601 C C . PHE A 1 79 ? -12.633 -2.531 5.196 1.00 91.56 79 PHE A C 1
ATOM 603 O O . PHE A 1 79 ? -13.831 -2.773 5.058 1.00 91.56 79 PHE A O 1
ATOM 610 N N . VAL A 1 80 ? -12.006 -1.584 4.497 1.00 90.69 80 VAL A N 1
ATOM 611 C CA . VAL A 1 80 ? -12.665 -0.715 3.514 1.00 90.69 80 VAL A CA 1
ATOM 612 C C . VAL A 1 80 ? -12.454 -1.245 2.102 1.00 90.69 80 VAL A C 1
ATOM 614 O O . VAL A 1 80 ? -13.409 -1.397 1.339 1.00 90.69 80 VAL A O 1
ATOM 617 N N . THR A 1 81 ? -11.199 -1.463 1.701 1.00 92.31 81 THR A N 1
ATOM 618 C CA . THR A 1 81 ? -10.868 -1.881 0.332 1.00 92.31 81 THR A CA 1
ATOM 619 C C . THR A 1 81 ? -9.419 -2.346 0.201 1.00 92.31 81 THR A C 1
ATOM 621 O O . THR A 1 81 ? -8.573 -1.997 1.016 1.00 92.31 81 THR A O 1
ATOM 624 N N . THR A 1 82 ? -9.117 -3.071 -0.875 1.00 92.50 82 THR A N 1
ATOM 625 C CA . THR A 1 82 ? -7.747 -3.359 -1.318 1.00 92.50 82 THR A CA 1
ATOM 626 C C . THR A 1 82 ? -7.489 -2.609 -2.617 1.00 92.50 82 THR A C 1
ATOM 628 O O . THR A 1 82 ? -8.328 -2.641 -3.522 1.00 92.50 82 THR A O 1
ATOM 631 N N . ARG A 1 83 ? -6.340 -1.938 -2.739 1.00 91.56 83 ARG A N 1
ATOM 632 C CA . ARG A 1 83 ? -5.928 -1.265 -3.979 1.00 91.56 83 ARG A CA 1
ATOM 633 C C . ARG A 1 83 ? -4.461 -1.515 -4.290 1.00 91.56 83 ARG A C 1
ATOM 635 O O . ARG A 1 83 ? -3.642 -1.664 -3.389 1.00 91.56 83 ARG A O 1
ATOM 642 N N . HIS A 1 84 ? -4.151 -1.502 -5.582 1.00 90.38 84 HIS A N 1
ATOM 643 C CA . HIS A 1 84 ? -2.782 -1.342 -6.047 1.00 90.38 84 HIS A CA 1
ATOM 644 C C . HIS A 1 84 ? -2.437 0.147 -6.039 1.00 90.38 84 HIS A C 1
ATOM 646 O O . HIS A 1 84 ? -3.138 0.956 -6.654 1.00 90.38 84 HIS A O 1
ATOM 652 N N . VAL A 1 85 ? -1.384 0.497 -5.312 1.00 88.06 85 VAL A N 1
ATOM 653 C CA . VAL A 1 85 ? -0.818 1.843 -5.259 1.00 88.06 85 VAL A CA 1
ATOM 654 C C . VAL A 1 85 ? 0.448 1.826 -6.100 1.00 88.06 85 VAL A C 1
ATOM 656 O O . VAL A 1 85 ? 1.359 1.052 -5.830 1.00 88.06 85 VAL A O 1
ATOM 659 N N . TYR A 1 86 ? 0.479 2.637 -7.150 1.00 86.31 86 TYR A N 1
ATOM 660 C CA . TYR A 1 86 ? 1.582 2.672 -8.108 1.00 86.31 86 TYR A CA 1
ATOM 661 C C . TYR A 1 86 ? 2.620 3.718 -7.713 1.00 86.31 86 TYR A C 1
ATOM 663 O O . TYR A 1 86 ? 2.266 4.778 -7.186 1.00 86.31 86 TYR A O 1
ATOM 671 N N . ARG A 1 87 ? 3.889 3.431 -8.012 1.00 77.56 87 ARG A N 1
ATOM 672 C CA . ARG A 1 87 ? 4.994 4.375 -7.838 1.00 77.56 87 ARG A CA 1
ATOM 673 C C . ARG A 1 87 ? 4.825 5.491 -8.875 1.00 77.56 87 ARG A C 1
ATOM 675 O O . ARG A 1 87 ? 4.831 5.202 -10.070 1.00 77.56 87 ARG A O 1
ATOM 682 N N . LYS A 1 88 ? 4.562 6.723 -8.426 1.00 62.50 88 LYS A N 1
ATOM 683 C CA . LYS A 1 88 ? 4.496 7.907 -9.303 1.00 62.50 88 LYS A CA 1
ATOM 684 C C . LYS A 1 88 ? 5.897 8.428 -9.603 1.00 62.50 88 LYS A C 1
ATOM 686 O O . LYS A 1 88 ? 6.747 8.349 -8.690 1.00 62.50 88 LYS A O 1
#

Radius of gyration: 13.15 Å; chains: 1; bounding box: 28×35×36 Å

Secondary structure (DSSP, 8-state):
-----TT-EEEESSGGG--HHHHHHHHHHHHHHHGGGT--EEEEEPPPGGGT--S-EE-SS-TTSPEEEEEEEEETTEEEEEEEEE--

pLDDT: mean 78.94, std 13.43, range [35.62, 92.75]

Organism: NCBI:txid314031

Foldseek 3Di:
DDDLQAAPAEAEPDPVQDDVLQVVLVSVCCVVPPVVVQWRHKYWYWDDVVVVTHSWDADDDDPPGFTWIWIFTDHPNHTDDIDTRGRD